Protein AF-A0A5C8S2R5-F1 (afdb_monomer_lite)

Structure (mmCIF, N/CA/C/O backbone):
data_AF-A0A5C8S2R5-F1
#
_entry.id   AF-A0A5C8S2R5-F1
#
loop_
_atom_site.group_PDB
_atom_site.id
_atom_site.type_symbol
_atom_site.label_atom_id
_atom_site.label_alt_id
_atom_site.label_comp_id
_atom_site.label_asym_id
_atom_site.label_entity_id
_atom_site.label_seq_id
_atom_site.pdbx_PDB_ins_code
_atom_site.Cartn_x
_atom_site.Cartn_y
_atom_site.Cartn_z
_atom_site.occupancy
_atom_site.B_iso_or_equiv
_atom_site.auth_seq_id
_atom_site.auth_comp_id
_atom_site.auth_asym_id
_atom_site.auth_atom_id
_atom_site.pdbx_PDB_model_num
ATOM 1 N N . MET A 1 1 ? -5.956 4.531 -23.444 1.00 54.25 1 MET A N 1
ATOM 2 C CA . MET A 1 1 ? -5.506 4.721 -22.049 1.00 54.25 1 MET A CA 1
ATOM 3 C C . MET A 1 1 ? -5.063 6.170 -21.913 1.00 54.25 1 MET A C 1
ATOM 5 O O . MET A 1 1 ? -4.171 6.543 -22.667 1.00 54.25 1 MET A O 1
ATOM 9 N N . PRO A 1 2 ? -5.724 7.014 -21.101 1.00 56.94 2 PRO A N 1
ATOM 10 C CA . PRO A 1 2 ? -5.392 8.434 -21.017 1.00 56.94 2 PRO A CA 1
ATOM 11 C C . PRO A 1 2 ? -4.126 8.631 -20.169 1.00 56.94 2 PRO A C 1
ATOM 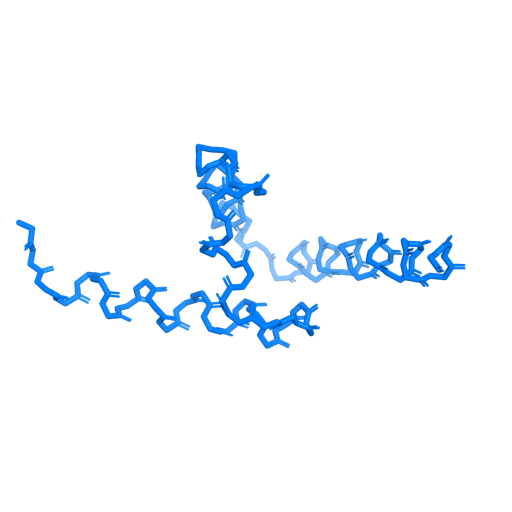13 O O . PRO A 1 2 ? -3.940 7.951 -19.159 1.00 56.94 2 PRO A O 1
ATOM 16 N N . ALA A 1 3 ? -3.246 9.534 -20.605 1.00 57.56 3 ALA A N 1
ATOM 17 C CA . ALA A 1 3 ? -1.928 9.786 -20.013 1.00 57.56 3 ALA A CA 1
ATOM 18 C C . ALA A 1 3 ? -1.981 10.219 -18.534 1.00 57.56 3 ALA A C 1
ATOM 20 O O . ALA A 1 3 ? -1.038 9.963 -17.787 1.00 57.56 3 ALA A O 1
ATOM 21 N N . ASP A 1 4 ? -3.105 10.787 -18.095 1.00 56.03 4 ASP A N 1
ATOM 22 C CA . ASP A 1 4 ? -3.324 11.244 -16.718 1.00 56.03 4 ASP A CA 1
ATOM 23 C C . ASP A 1 4 ? -3.224 10.107 -15.690 1.00 56.03 4 ASP A C 1
ATOM 25 O O . ASP A 1 4 ? -2.695 10.283 -14.596 1.00 56.03 4 ASP A O 1
ATOM 29 N N . SER A 1 5 ? -3.628 8.893 -16.075 1.00 56.06 5 SER A N 1
ATOM 30 C CA . SER A 1 5 ? -3.641 7.740 -15.171 1.00 56.06 5 SER A CA 1
ATOM 31 C C . SER A 1 5 ? -2.231 7.231 -14.833 1.00 56.06 5 SER A C 1
ATOM 33 O O . SER A 1 5 ? -2.021 6.664 -13.764 1.00 56.06 5 SER A O 1
ATOM 35 N N . LEU A 1 6 ? -1.247 7.449 -15.716 1.00 55.94 6 LEU A N 1
ATOM 36 C CA . LEU A 1 6 ? 0.154 7.069 -15.481 1.00 55.94 6 LEU A CA 1
ATOM 37 C C . LEU A 1 6 ? 0.879 8.068 -14.568 1.00 55.94 6 LEU A C 1
ATOM 39 O O . LEU A 1 6 ? 1.798 7.689 -13.839 1.00 55.94 6 LEU A O 1
ATOM 43 N N . LEU A 1 7 ? 0.465 9.337 -14.591 1.00 57.50 7 LEU A N 1
ATOM 44 C CA . LEU A 1 7 ? 1.002 10.378 -13.713 1.00 57.50 7 LEU A CA 1
ATOM 45 C C . LEU A 1 7 ? 0.508 10.190 -12.272 1.00 57.50 7 LEU A C 1
ATOM 47 O O . LEU A 1 7 ? 1.308 10.244 -11.340 1.00 57.50 7 LEU A O 1
ATOM 51 N N . GLU A 1 8 ? -0.777 9.877 -12.086 1.00 60.00 8 GLU A N 1
ATOM 52 C CA . GLU A 1 8 ? -1.348 9.563 -10.766 1.00 60.00 8 GLU A CA 1
ATOM 53 C C . GLU A 1 8 ? -0.737 8.298 -10.142 1.00 60.00 8 GLU A C 1
ATOM 55 O O . GLU A 1 8 ? -0.474 8.249 -8.935 1.00 60.00 8 GLU A O 1
ATOM 60 N N . GLN A 1 9 ? -0.460 7.281 -10.964 1.00 59.28 9 GLN A N 1
ATOM 61 C CA . GLN A 1 9 ? 0.241 6.071 -10.530 1.00 59.28 9 GLN A CA 1
ATOM 62 C C . GLN A 1 9 ? 1.670 6.385 -10.067 1.00 59.28 9 GLN A C 1
ATOM 64 O O . GLN A 1 9 ? 2.072 5.921 -9.002 1.00 59.28 9 GLN A O 1
ATOM 69 N N . ASN A 1 10 ? 2.407 7.226 -10.801 1.00 67.06 10 ASN A N 1
ATOM 70 C CA . ASN A 1 10 ? 3.755 7.647 -10.408 1.00 67.06 10 ASN A CA 1
ATOM 71 C C . ASN A 1 10 ? 3.771 8.413 -9.080 1.00 67.06 10 ASN A C 1
ATOM 73 O O . ASN A 1 10 ? 4.606 8.140 -8.221 1.00 67.06 10 ASN A O 1
ATOM 77 N N . GLU A 1 11 ? 2.824 9.327 -8.872 1.00 75.12 11 GLU A N 1
ATOM 78 C CA . GLU A 1 11 ? 2.712 10.080 -7.618 1.00 75.12 11 GLU A CA 1
ATOM 79 C C . GLU A 1 11 ? 2.369 9.162 -6.432 1.00 75.12 11 GLU A C 1
ATOM 81 O O . GLU A 1 11 ? 2.908 9.306 -5.332 1.00 75.12 11 GLU A O 1
ATOM 86 N N . THR A 1 12 ? 1.511 8.164 -6.656 1.00 74.44 12 THR A N 1
ATOM 87 C CA . THR A 1 12 ? 1.141 7.179 -5.630 1.00 74.44 12 THR A CA 1
ATOM 88 C C . THR A 1 12 ? 2.326 6.290 -5.250 1.00 74.44 12 THR A C 1
ATOM 90 O O . THR A 1 12 ? 2.597 6.100 -4.062 1.00 74.44 12 THR A O 1
ATOM 93 N N . LEU A 1 13 ? 3.060 5.779 -6.243 1.00 71.00 13 LEU A N 1
ATOM 94 C CA . LEU A 1 13 ? 4.257 4.962 -6.027 1.00 71.00 13 LEU A CA 1
ATOM 95 C C . LEU A 1 13 ? 5.353 5.748 -5.308 1.00 71.00 13 LEU A C 1
ATOM 97 O O . LEU A 1 13 ? 6.008 5.216 -4.415 1.00 71.00 13 LEU A O 1
ATOM 101 N N . ARG A 1 14 ? 5.501 7.035 -5.624 1.00 74.81 14 ARG A N 1
ATOM 102 C CA . ARG A 1 14 ? 6.458 7.909 -4.950 1.00 74.81 14 ARG A CA 1
ATOM 103 C C . ARG A 1 14 ? 6.143 8.077 -3.462 1.00 74.81 14 ARG A C 1
ATOM 105 O O . ARG A 1 14 ? 7.033 7.927 -2.632 1.00 74.81 14 ARG A O 1
ATOM 112 N N . ARG A 1 15 ? 4.878 8.324 -3.107 1.00 75.50 15 ARG A N 1
ATOM 113 C CA . ARG A 1 15 ? 4.450 8.434 -1.698 1.00 75.50 15 ARG A CA 1
ATOM 114 C C . ARG A 1 15 ? 4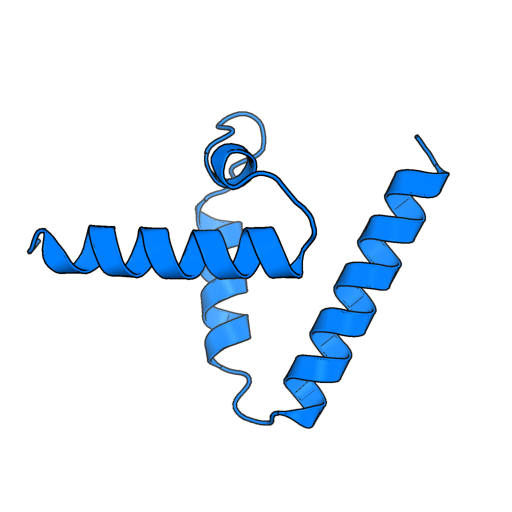.637 7.131 -0.926 1.00 75.50 15 ARG A C 1
ATOM 116 O O . ARG A 1 15 ? 4.947 7.159 0.262 1.00 75.50 15 ARG A O 1
ATOM 123 N N . LEU A 1 16 ? 4.445 5.991 -1.588 1.00 70.81 16 LEU A N 1
ATOM 124 C CA . LEU A 1 16 ? 4.714 4.678 -1.003 1.00 70.81 16 LEU A CA 1
ATOM 125 C C . LEU A 1 16 ? 6.211 4.459 -0.773 1.00 70.81 16 LEU A C 1
ATOM 127 O O . LEU A 1 16 ? 6.581 4.025 0.313 1.00 70.81 16 LEU A O 1
ATOM 131 N N . ALA A 1 17 ? 7.057 4.814 -1.741 1.00 74.50 17 ALA A N 1
ATOM 132 C CA . ALA A 1 17 ? 8.511 4.784 -1.589 1.00 74.50 17 ALA A CA 1
ATOM 133 C C . ALA A 1 17 ? 8.976 5.635 -0.396 1.00 74.50 17 ALA A C 1
ATOM 135 O O . ALA A 1 17 ? 9.702 5.140 0.463 1.00 74.50 17 ALA A O 1
ATOM 136 N N . GLU A 1 18 ? 8.475 6.870 -0.282 1.00 75.19 18 GLU A N 1
ATOM 137 C CA . GLU A 1 18 ? 8.757 7.757 0.857 1.00 75.19 18 GLU A CA 1
ATOM 138 C C . GLU A 1 18 ? 8.294 7.145 2.197 1.00 75.19 18 GLU A C 1
ATOM 140 O O . GLU A 1 18 ? 8.995 7.235 3.202 1.00 75.19 18 GLU A O 1
ATOM 145 N N . ALA A 1 19 ? 7.133 6.480 2.236 1.00 70.25 19 ALA A N 1
ATOM 146 C CA . ALA A 1 19 ? 6.618 5.849 3.456 1.00 70.25 19 ALA A CA 1
ATOM 147 C C . ALA A 1 19 ? 7.398 4.591 3.885 1.00 70.25 19 ALA A C 1
ATOM 149 O O . ALA A 1 19 ? 7.421 4.254 5.077 1.00 70.25 19 ALA A O 1
ATOM 150 N N . LEU A 1 20 ? 7.988 3.892 2.914 1.00 71.38 20 LEU A N 1
ATOM 151 C CA . LEU A 1 20 ? 8.745 2.653 3.085 1.00 71.38 20 LEU A CA 1
ATOM 152 C C . LEU A 1 20 ? 10.260 2.880 3.195 1.00 71.38 20 LEU A C 1
ATOM 154 O O . LEU A 1 20 ? 10.982 1.907 3.392 1.00 71.38 20 LEU A O 1
ATOM 158 N N . ASP A 1 21 ? 10.713 4.135 3.110 1.00 70.88 21 ASP A N 1
ATOM 159 C CA . ASP A 1 21 ? 12.128 4.528 3.100 1.00 70.88 21 ASP A CA 1
ATOM 160 C C . ASP A 1 21 ? 12.931 3.791 2.011 1.00 70.88 21 ASP A C 1
ATOM 162 O O . ASP A 1 21 ? 14.004 3.237 2.247 1.00 70.88 21 ASP A O 1
ATOM 166 N N . MET A 1 22 ? 12.362 3.733 0.803 1.00 72.75 22 MET A N 1
ATOM 167 C CA . MET A 1 22 ? 12.951 3.059 -0.357 1.00 72.75 22 MET A CA 1
ATOM 168 C C . MET A 1 22 ? 12.982 3.965 -1.589 1.00 72.75 22 MET A C 1
ATOM 170 O O . MET A 1 22 ? 12.200 4.908 -1.713 1.00 72.75 22 MET A O 1
ATOM 174 N N . GLU A 1 23 ? 13.867 3.662 -2.538 1.00 73.69 23 GLU A N 1
ATOM 175 C CA . GLU A 1 23 ? 13.961 4.410 -3.792 1.00 73.69 23 GLU A CA 1
ATOM 176 C C . GLU A 1 23 ? 12.796 4.042 -4.742 1.00 73.69 23 GLU A C 1
ATOM 178 O O . GLU A 1 23 ? 12.519 2.855 -4.925 1.00 73.69 23 GLU A O 1
ATOM 183 N N . PRO A 1 24 ? 12.107 5.006 -5.394 1.00 67.38 24 PRO A N 1
ATOM 184 C CA . PRO A 1 24 ? 10.986 4.712 -6.303 1.00 67.38 24 PRO A CA 1
ATOM 185 C C . PRO A 1 24 ? 11.348 3.802 -7.490 1.00 67.38 24 PRO A C 1
ATOM 187 O O . PRO A 1 24 ? 10.492 3.115 -8.052 1.00 67.38 24 PRO A O 1
ATOM 190 N N . THR A 1 25 ? 12.623 3.789 -7.879 1.00 69.06 25 THR A N 1
ATOM 191 C CA . THR A 1 25 ? 13.178 2.928 -8.932 1.00 69.06 25 THR A CA 1
ATOM 192 C C . THR A 1 25 ? 13.160 1.450 -8.547 1.00 69.06 25 THR A C 1
ATOM 194 O O . THR A 1 25 ? 13.073 0.609 -9.435 1.00 69.06 25 THR A O 1
ATOM 197 N N . ALA A 1 26 ? 13.119 1.116 -7.253 1.00 65.31 26 ALA A N 1
ATOM 198 C CA . ALA A 1 26 ? 13.038 -0.266 -6.783 1.00 65.31 26 ALA A CA 1
ATOM 199 C C . ALA A 1 26 ? 11.706 -0.955 -7.143 1.00 65.31 26 ALA A C 1
ATOM 201 O O . ALA A 1 26 ? 11.649 -2.179 -7.199 1.00 65.31 26 ALA A O 1
ATOM 202 N N . PHE A 1 27 ? 10.642 -0.200 -7.455 1.00 65.81 27 PHE A N 1
ATOM 203 C CA . PHE A 1 27 ? 9.404 -0.772 -8.012 1.00 65.81 27 PHE A CA 1
ATOM 204 C C . PHE A 1 27 ? 9.538 -1.218 -9.477 1.00 65.81 27 PHE A C 1
ATOM 206 O O . PHE A 1 27 ? 8.678 -1.944 -9.966 1.00 65.81 27 PHE A O 1
ATOM 213 N N . HIS A 1 28 ? 10.586 -0.764 -10.170 1.00 64.06 28 HIS A N 1
ATOM 2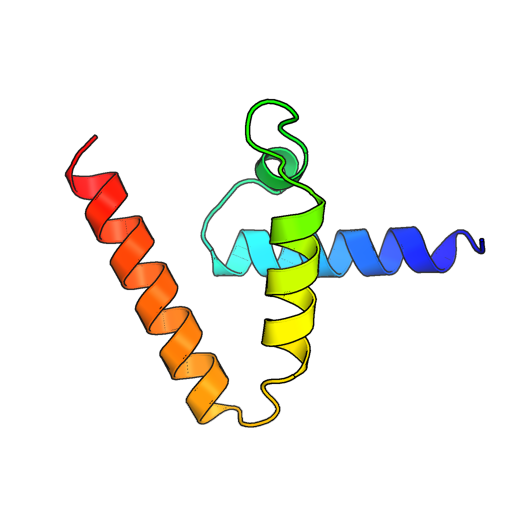14 C CA . HIS A 1 28 ? 10.841 -1.007 -11.593 1.00 64.06 28 HIS A CA 1
ATOM 215 C C . HIS A 1 28 ? 12.018 -1.967 -11.819 1.00 64.06 28 HIS A C 1
ATOM 217 O O . HIS A 1 28 ? 12.468 -2.132 -12.950 1.00 64.06 28 HIS A O 1
ATOM 223 N N . ASP A 1 29 ? 12.551 -2.570 -10.753 1.00 63.56 29 ASP A N 1
ATOM 224 C CA . ASP A 1 29 ? 13.580 -3.593 -10.877 1.00 63.56 29 ASP A CA 1
ATOM 225 C C . ASP A 1 29 ? 12.945 -4.900 -11.377 1.00 63.56 29 ASP A C 1
ATOM 227 O O . ASP A 1 29 ? 12.319 -5.651 -10.623 1.00 63.56 29 ASP A O 1
ATOM 231 N N . ASP A 1 30 ? 13.109 -5.165 -12.674 1.00 57.56 30 ASP A N 1
ATOM 232 C CA . ASP A 1 30 ? 12.596 -6.355 -13.361 1.00 57.56 30 ASP A CA 1
ATOM 233 C C . ASP A 1 30 ? 13.146 -7.673 -12.781 1.00 57.56 30 ASP A C 1
ATOM 235 O O . ASP A 1 30 ? 12.561 -8.732 -13.006 1.00 57.56 30 ASP A O 1
ATOM 239 N N . SER A 1 31 ? 14.242 -7.635 -12.008 1.00 57.81 31 SER A N 1
ATOM 240 C CA . SER A 1 31 ? 14.772 -8.814 -11.307 1.00 57.81 31 SER A CA 1
ATOM 241 C C . SER A 1 31 ? 13.999 -9.167 -10.026 1.00 57.81 31 SER A C 1
ATOM 243 O O . SER A 1 31 ? 14.098 -10.293 -9.535 1.00 57.81 31 SER A O 1
ATOM 245 N N . VAL A 1 32 ? 13.198 -8.225 -9.516 1.00 55.28 32 VAL A N 1
ATOM 246 C CA . VAL A 1 32 ? 12.390 -8.332 -8.287 1.00 55.28 32 VAL A CA 1
ATOM 247 C C . VAL A 1 32 ? 10.886 -8.338 -8.603 1.00 55.28 32 VAL A C 1
ATOM 249 O O . VAL A 1 32 ? 10.064 -8.708 -7.762 1.00 55.28 32 VAL A O 1
ATOM 252 N N . SER A 1 33 ? 10.501 -7.945 -9.821 1.00 54.06 33 SER A N 1
ATOM 253 C CA . SER A 1 33 ? 9.106 -7.707 -10.178 1.00 54.06 33 SER A CA 1
ATOM 254 C C . SER A 1 33 ? 8.367 -9.005 -10.530 1.00 54.06 33 SER A C 1
ATOM 256 O O . SER A 1 33 ? 8.378 -9.489 -11.660 1.00 54.06 33 SER A O 1
ATOM 258 N N . ASP A 1 34 ? 7.628 -9.551 -9.569 1.00 67.69 34 ASP A N 1
ATOM 259 C CA . ASP A 1 34 ? 6.335 -10.119 -9.933 1.00 67.69 34 ASP A CA 1
ATOM 260 C C . ASP A 1 34 ? 5.317 -8.980 -9.849 1.00 67.69 34 ASP A C 1
ATOM 262 O O . ASP A 1 34 ? 4.672 -8.751 -8.824 1.00 67.69 34 ASP A O 1
ATOM 266 N N . LEU A 1 35 ? 5.238 -8.194 -10.930 1.00 67.25 35 LEU A N 1
ATOM 267 C CA . LEU A 1 35 ? 4.329 -7.053 -11.058 1.00 67.25 35 LEU A CA 1
ATOM 268 C C . LEU A 1 35 ? 2.891 -7.429 -10.662 1.00 67.25 35 LEU A C 1
ATOM 270 O O . LEU A 1 35 ? 2.186 -6.617 -10.064 1.00 67.25 35 LEU A O 1
ATOM 274 N N . SER A 1 36 ? 2.477 -8.676 -10.928 1.00 70.62 36 SER A N 1
ATOM 275 C CA . SER A 1 36 ? 1.169 -9.194 -10.527 1.00 70.62 36 SER A CA 1
ATOM 276 C C . SER A 1 36 ? 1.013 -9.253 -9.006 1.00 70.62 36 SER A C 1
ATOM 278 O O . SER A 1 36 ? -0.048 -8.905 -8.487 1.00 70.62 36 SER A O 1
ATOM 280 N N . GLN A 1 37 ? 2.053 -9.667 -8.279 1.00 70.94 37 GLN A N 1
ATOM 281 C CA . GLN A 1 37 ? 2.035 -9.715 -6.815 1.00 70.94 37 GLN A CA 1
ATOM 282 C C . GLN A 1 37 ? 2.042 -8.310 -6.213 1.00 70.94 37 GLN A C 1
ATOM 284 O O . GLN A 1 37 ? 1.264 -8.041 -5.299 1.00 70.94 37 GLN A O 1
ATOM 289 N N . THR A 1 38 ? 2.849 -7.393 -6.757 1.00 74.88 38 THR A N 1
ATOM 290 C CA . THR A 1 38 ? 2.879 -5.988 -6.316 1.00 74.88 38 THR A CA 1
ATOM 291 C C . THR A 1 38 ? 1.531 -5.303 -6.539 1.00 74.88 38 THR A C 1
ATOM 293 O O . THR A 1 38 ? 1.017 -4.641 -5.636 1.00 74.88 38 THR A O 1
ATOM 296 N N . MET A 1 39 ? 0.913 -5.496 -7.709 1.00 76.00 39 MET A N 1
ATOM 297 C CA . MET A 1 39 ? -0.420 -4.962 -8.000 1.00 76.00 39 MET A CA 1
ATOM 298 C C . MET A 1 39 ? -1.486 -5.516 -7.053 1.00 76.00 39 MET A C 1
ATOM 300 O O . MET A 1 39 ? -2.323 -4.755 -6.567 1.00 76.00 39 MET A O 1
ATOM 304 N N . GLU A 1 40 ? -1.454 -6.816 -6.757 1.00 78.69 40 GLU A N 1
ATOM 305 C CA . GLU A 1 40 ? -2.399 -7.425 -5.821 1.00 78.69 40 GLU A CA 1
ATOM 306 C C . GLU A 1 40 ? -2.209 -6.884 -4.396 1.00 78.69 40 GLU A C 1
ATOM 308 O O . GLU A 1 40 ? -3.186 -6.562 -3.721 1.00 78.69 40 GLU A O 1
ATOM 313 N N . LEU A 1 41 ? -0.964 -6.675 -3.961 1.00 81.38 41 LEU A N 1
ATOM 314 C CA . LEU A 1 41 ? -0.647 -6.050 -2.674 1.00 81.38 41 LEU A CA 1
ATOM 315 C C . LEU A 1 41 ? -1.202 -4.622 -2.574 1.00 81.38 41 LEU A C 1
ATOM 317 O O . LEU A 1 41 ? -1.810 -4.264 -1.564 1.00 81.38 41 LEU A O 1
ATOM 321 N N . LEU A 1 42 ? -1.059 -3.822 -3.635 1.00 80.56 42 LEU A N 1
ATOM 322 C CA . LEU A 1 42 ? -1.625 -2.471 -3.705 1.00 80.56 42 LEU A CA 1
ATOM 323 C C . LEU A 1 42 ? -3.157 -2.487 -3.714 1.00 80.56 42 LEU A C 1
ATOM 325 O O . LEU A 1 42 ? -3.783 -1.656 -3.054 1.00 80.56 42 LEU A O 1
ATOM 329 N N . ARG A 1 43 ? -3.773 -3.450 -4.409 1.00 82.94 43 ARG A N 1
ATOM 330 C CA . ARG A 1 43 ? -5.230 -3.642 -4.410 1.00 82.94 43 ARG A CA 1
ATOM 331 C C . ARG A 1 43 ? -5.744 -3.984 -3.010 1.00 82.94 43 ARG A C 1
ATOM 333 O O . ARG A 1 43 ? -6.728 -3.400 -2.558 1.00 82.94 43 ARG A O 1
ATOM 340 N N . LEU A 1 44 ? -5.070 -4.896 -2.309 1.00 84.44 44 LEU A N 1
ATOM 341 C CA . LEU A 1 44 ? -5.393 -5.261 -0.928 1.00 84.44 44 LEU A CA 1
ATOM 342 C C . LEU A 1 44 ? -5.213 -4.068 0.019 1.00 84.44 44 LEU A C 1
ATOM 344 O O . LEU A 1 44 ? -6.080 -3.821 0.855 1.00 84.44 44 LEU A O 1
ATOM 348 N N . TRP A 1 45 ? -4.146 -3.282 -0.158 1.00 85.56 45 TRP A N 1
ATOM 349 C CA . TRP A 1 45 ? -3.907 -2.055 0.605 1.00 85.56 45 TRP A CA 1
ATOM 350 C C . TRP A 1 45 ? -5.022 -1.016 0.418 1.00 85.56 45 TRP A C 1
ATOM 352 O O . TRP A 1 45 ? -5.506 -0.447 1.397 1.00 85.56 45 TRP A O 1
ATOM 362 N N . GLN A 1 46 ? -5.487 -0.808 -0.817 1.00 82.25 46 GLN A N 1
ATOM 363 C CA . GLN A 1 46 ? -6.620 0.081 -1.103 1.00 82.25 46 GLN A CA 1
ATOM 364 C C . GLN A 1 46 ? -7.924 -0.392 -0.441 1.00 82.25 46 GLN A C 1
ATOM 366 O O . GLN A 1 46 ? -8.752 0.440 -0.069 1.00 82.25 46 GLN A O 1
ATOM 371 N N . GLY A 1 47 ? -8.091 -1.706 -0.257 1.00 86.12 47 GLY A N 1
ATOM 372 C CA . GLY A 1 47 ? -9.234 -2.304 0.436 1.00 86.12 47 GLY A CA 1
ATOM 373 C C . GLY A 1 47 ? -9.258 -2.066 1.950 1.00 86.12 47 GLY A C 1
ATOM 374 O O . GLY A 1 47 ? -10.314 -2.205 2.566 1.00 86.12 47 GLY A O 1
ATOM 375 N N . VAL A 1 48 ? -8.136 -1.671 2.562 1.00 88.56 48 VAL A N 1
ATOM 376 C CA . VAL A 1 48 ? -8.101 -1.284 3.978 1.00 88.56 48 VAL A CA 1
ATOM 377 C C . VAL A 1 48 ? -8.604 0.151 4.090 1.00 88.56 48 VAL A C 1
ATOM 379 O O . VAL A 1 48 ? -7.896 1.099 3.751 1.00 88.56 48 VAL A O 1
ATOM 382 N N . THR A 1 49 ? -9.842 0.332 4.540 1.00 87.88 49 THR A N 1
ATOM 383 C CA . THR A 1 49 ? -10.466 1.660 4.673 1.00 87.88 49 THR A CA 1
ATOM 384 C C . THR A 1 49 ? -10.260 2.282 6.049 1.00 87.88 49 THR A C 1
ATOM 386 O O . THR A 1 49 ? -10.315 3.503 6.181 1.00 87.88 49 THR A O 1
ATOM 389 N N . ASP A 1 50 ? -10.023 1.457 7.067 1.00 93.88 50 ASP A N 1
ATOM 390 C CA . ASP A 1 50 ? -9.804 1.913 8.434 1.00 93.88 50 ASP A CA 1
ATOM 391 C C . ASP A 1 50 ? -8.368 2.426 8.638 1.00 93.88 50 ASP A C 1
ATOM 393 O O . ASP A 1 50 ? -7.381 1.774 8.284 1.00 93.88 50 ASP A O 1
ATOM 397 N N . GLN A 1 51 ? -8.247 3.621 9.217 1.00 87.06 51 GLN A N 1
ATOM 398 C CA . GLN A 1 51 ? -6.962 4.296 9.397 1.00 87.06 51 GLN A CA 1
ATOM 399 C C . GLN A 1 51 ? -6.082 3.616 10.456 1.00 87.06 51 GLN A C 1
ATOM 401 O O . GLN A 1 51 ? -4.853 3.635 10.343 1.00 87.06 51 GLN A O 1
ATOM 406 N N . GLN A 1 52 ? -6.685 3.007 11.479 1.00 89.44 52 GLN A N 1
ATOM 407 C CA . GLN A 1 52 ? -5.954 2.282 12.512 1.00 89.44 52 GLN A CA 1
ATOM 408 C C . GLN A 1 52 ? -5.393 0.972 11.949 1.00 89.44 52 GLN A C 1
ATOM 410 O O . GLN A 1 52 ? -4.249 0.617 12.238 1.00 89.44 52 GLN A O 1
ATOM 415 N N . ASP A 1 53 ? -6.151 0.279 11.104 1.00 88.06 53 ASP A N 1
ATOM 416 C CA . ASP A 1 53 ? -5.686 -0.933 10.432 1.00 88.06 53 ASP A CA 1
ATOM 417 C C . ASP A 1 53 ? -4.583 -0.639 9.409 1.00 88.06 53 ASP A C 1
ATOM 419 O O . ASP A 1 53 ? -3.573 -1.349 9.381 1.00 88.06 53 ASP A O 1
ATOM 423 N N . ARG A 1 54 ? -4.682 0.473 8.666 1.00 87.19 54 ARG A N 1
ATOM 424 C CA . ARG A 1 54 ? -3.571 0.975 7.834 1.00 87.19 54 ARG A CA 1
ATOM 425 C C . ARG A 1 54 ? -2.299 1.191 8.653 1.00 87.19 54 ARG A C 1
ATOM 427 O O . ARG A 1 54 ? -1.221 0.764 8.242 1.00 87.19 54 ARG A O 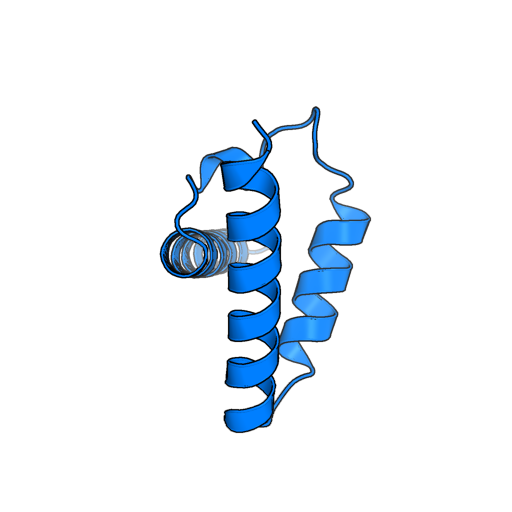1
ATOM 434 N N . ALA A 1 55 ? -2.414 1.819 9.823 1.00 84.56 55 ALA A N 1
ATOM 435 C CA . ALA A 1 55 ? -1.269 2.069 10.696 1.00 84.56 55 ALA A CA 1
ATOM 436 C C . ALA A 1 55 ? -0.622 0.766 11.204 1.00 84.56 55 ALA A C 1
ATOM 438 O O . ALA A 1 55 ? 0.606 0.673 11.240 1.00 84.56 55 ALA A O 1
ATOM 439 N N . LYS A 1 56 ? -1.421 -0.257 11.545 1.00 87.75 56 LYS A N 1
ATOM 440 C CA . LYS A 1 56 ? -0.910 -1.579 11.955 1.00 87.75 56 LYS A CA 1
ATOM 441 C C . LYS A 1 56 ? -0.129 -2.255 10.833 1.00 87.75 56 LYS A C 1
ATOM 443 O O . LYS A 1 56 ? 0.984 -2.716 11.064 1.00 87.75 56 LYS A O 1
ATOM 448 N N . VAL A 1 57 ? -0.688 -2.286 9.625 1.00 86.19 57 VAL A N 1
ATOM 449 C CA . VAL A 1 57 ? -0.033 -2.896 8.460 1.00 86.19 57 VAL A CA 1
ATOM 450 C C . VAL A 1 57 ? 1.286 -2.185 8.151 1.00 86.19 57 VAL A C 1
ATOM 452 O O . VAL A 1 57 ? 2.305 -2.850 7.987 1.00 86.19 57 VAL A O 1
ATOM 455 N N . LEU A 1 58 ? 1.318 -0.848 8.175 1.00 83.88 58 LEU A N 1
ATOM 456 C CA . LEU A 1 58 ? 2.565 -0.091 7.998 1.00 83.88 58 LEU A CA 1
ATOM 457 C C . LEU A 1 58 ? 3.598 -0.404 9.086 1.00 83.88 58 LEU A C 1
ATOM 459 O O . LEU A 1 58 ? 4.779 -0.550 8.781 1.00 83.88 58 LEU A O 1
ATOM 463 N N . ALA A 1 59 ? 3.176 -0.529 10.347 1.00 84.12 59 ALA A N 1
ATOM 464 C CA . ALA A 1 59 ? 4.073 -0.908 11.436 1.00 84.12 59 ALA A CA 1
ATOM 465 C C . ALA A 1 59 ? 4.657 -2.318 11.236 1.00 84.12 5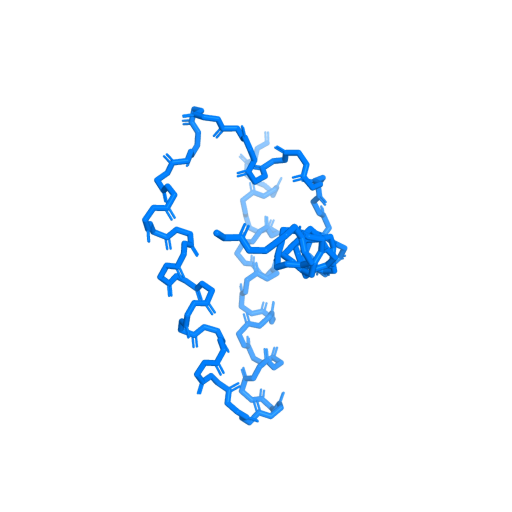9 ALA A C 1
ATOM 467 O O . ALA A 1 59 ? 5.849 -2.522 11.462 1.00 84.12 59 ALA A O 1
ATOM 468 N N . MET A 1 60 ? 3.846 -3.270 10.763 1.00 85.62 60 MET A N 1
ATOM 469 C CA . MET A 1 60 ? 4.302 -4.625 10.440 1.00 85.62 60 MET A CA 1
ATOM 470 C C . MET A 1 60 ? 5.311 -4.619 9.292 1.00 85.62 60 MET A C 1
ATOM 472 O O . MET A 1 60 ? 6.369 -5.227 9.423 1.00 85.62 60 MET A O 1
ATOM 476 N N . VAL A 1 61 ? 5.033 -3.894 8.204 1.00 83.38 61 VAL A N 1
ATOM 477 C CA . VAL A 1 61 ? 5.965 -3.773 7.072 1.00 83.38 61 VAL A CA 1
ATOM 478 C C . VAL A 1 61 ? 7.290 -3.162 7.528 1.00 83.38 61 VAL A C 1
ATOM 480 O O . V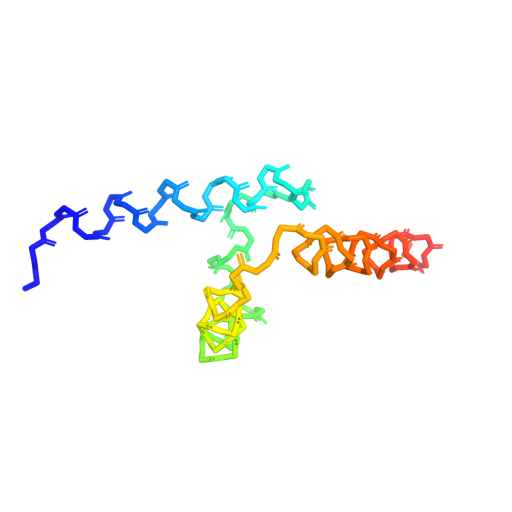AL A 1 61 ? 8.341 -3.729 7.252 1.00 83.38 61 VAL A O 1
ATOM 483 N N . LYS A 1 62 ? 7.260 -2.082 8.319 1.00 80.25 62 LYS A N 1
ATOM 484 C CA . LYS A 1 62 ? 8.477 -1.473 8.882 1.00 80.25 62 LYS A CA 1
ATOM 485 C C . LYS A 1 62 ? 9.279 -2.445 9.747 1.00 80.25 62 LYS A C 1
ATOM 487 O O . LYS A 1 62 ? 10.501 -2.495 9.633 1.00 80.25 62 LYS A O 1
ATOM 492 N N . ALA A 1 63 ? 8.610 -3.229 10.594 1.00 78.44 63 ALA A N 1
ATOM 493 C CA . ALA A 1 63 ? 9.271 -4.238 11.419 1.00 78.44 63 ALA A CA 1
ATOM 494 C C . ALA A 1 63 ? 9.932 -5.334 10.566 1.00 78.44 63 ALA A C 1
ATOM 496 O O . ALA A 1 63 ? 11.055 -5.754 10.853 1.00 78.44 63 ALA A O 1
ATOM 497 N N . ILE A 1 64 ? 9.260 -5.767 9.497 1.00 77.88 64 ILE A N 1
ATOM 498 C CA . ILE A 1 64 ? 9.785 -6.740 8.537 1.00 77.88 64 ILE A CA 1
ATOM 499 C C . ILE A 1 64 ? 11.032 -6.176 7.841 1.00 77.88 64 ILE A C 1
ATOM 501 O O . ILE A 1 64 ? 12.087 -6.807 7.902 1.00 77.88 64 ILE A O 1
ATOM 505 N N . THR A 1 65 ? 10.961 -4.967 7.275 1.00 74.56 65 THR A N 1
ATOM 506 C CA . THR A 1 65 ? 12.100 -4.307 6.614 1.00 74.56 65 THR A CA 1
ATOM 507 C C . THR A 1 65 ? 13.288 -4.139 7.561 1.00 74.56 65 THR A C 1
ATOM 509 O O . THR A 1 65 ? 14.410 -4.484 7.202 1.00 74.56 65 THR A O 1
ATOM 512 N N . HIS A 1 66 ? 13.054 -3.704 8.805 1.00 70.56 66 HIS A N 1
ATOM 513 C CA . HIS A 1 66 ? 14.118 -3.562 9.804 1.00 70.56 66 HIS A CA 1
ATOM 514 C C . HIS A 1 66 ? 14.765 -4.909 10.176 1.00 70.56 66 HIS A C 1
ATOM 516 O O . HIS A 1 66 ? 15.971 -4.982 10.401 1.00 70.56 66 HIS A O 1
ATOM 522 N N . THR A 1 67 ? 13.984 -5.992 10.223 1.00 68.38 67 THR A N 1
ATOM 523 C CA . THR A 1 67 ? 14.496 -7.344 10.514 1.00 68.38 67 THR A CA 1
ATOM 524 C C . THR A 1 67 ? 15.369 -7.882 9.379 1.00 68.38 67 THR A C 1
ATOM 526 O O . THR A 1 67 ? 16.338 -8.600 9.628 1.00 68.38 67 THR A O 1
ATOM 529 N N . PHE A 1 68 ? 15.047 -7.540 8.130 1.00 56.31 68 PHE A N 1
ATOM 530 C CA . PHE A 1 68 ? 15.875 -7.898 6.979 1.00 56.31 68 PHE A CA 1
ATOM 531 C C . PHE A 1 68 ? 17.130 -7.025 6.879 1.00 56.31 68 PHE A C 1
ATOM 533 O O . PHE A 1 68 ? 18.210 -7.560 6.650 1.00 56.31 68 PHE A O 1
ATOM 540 N N . ALA A 1 69 ? 17.017 -5.723 7.150 1.00 56.03 69 ALA A N 1
ATOM 541 C CA . ALA A 1 69 ? 18.154 -4.804 7.174 1.00 56.03 69 ALA A CA 1
ATOM 542 C C . ALA A 1 69 ? 19.168 -5.131 8.283 1.00 56.03 69 ALA A C 1
ATOM 544 O O . ALA A 1 69 ? 20.359 -4.937 8.090 1.00 56.03 69 ALA A O 1
ATOM 545 N N . SER A 1 70 ? 18.732 -5.673 9.428 1.00 56.69 70 SER A N 1
ATOM 546 C CA . SER A 1 70 ? 19.650 -6.095 10.498 1.00 56.69 70 SER A CA 1
ATOM 547 C C . SER A 1 70 ? 20.340 -7.441 10.240 1.00 56.69 70 SER A C 1
ATOM 549 O O . SER A 1 70 ? 21.123 -7.888 11.077 1.00 56.69 70 SER A O 1
ATOM 551 N N . ARG A 1 71 ? 19.965 -8.155 9.173 1.00 47.66 71 ARG A N 1
ATOM 552 C CA . ARG A 1 71 ? 20.490 -9.485 8.821 1.00 47.66 71 ARG A CA 1
ATOM 553 C C . ARG A 1 71 ? 21.394 -9.478 7.583 1.00 47.66 71 ARG A C 1
ATOM 555 O O . ARG A 1 71 ? 22.008 -10.512 7.326 1.00 47.66 71 ARG A O 1
ATOM 562 N N . ALA A 1 72 ? 21.443 -8.372 6.842 1.00 45.12 72 ALA A N 1
ATOM 563 C CA . ALA A 1 72 ? 22.351 -8.138 5.718 1.00 45.12 72 ALA A CA 1
ATOM 564 C C . ALA A 1 72 ? 23.642 -7.462 6.201 1.00 45.12 72 ALA A C 1
ATOM 566 O O . ALA A 1 72 ? 24.703 -7.765 5.613 1.00 45.12 72 ALA A O 1
#

Radius of gyration: 13.61 Å; chains: 1; bounding box: 33×21×35 Å

Foldseek 3Di:
DDPVVVVVVLVVLVVVCVLLVHDSCVCVPPVPDPVVVVVVVVVVLVVPPDPVVNVVVSVVSNVVVVVVVVVD

pLDDT: mean 71.8, std 11.71, range [45.12, 93.88]

Sequence (72 aa):
MPADSLLEQNETLRRLAEALDMEPTAFHDDSVSDLSQTMELLRLWQGVTDQQDRAKVLAMVKAITHTFASRA

Secondary structure (DSSP, 8-state):
--THHHHHHHHHHHHHHHHHT--GGGGG-TTT--HHHHHHHHHHHHH---HHHHHHHHHHHHHHHHHHHTT-